Protein AF-Q9L3A5-F1 (afdb_monomer)

Mean predicted aligned error: 2.9 Å

Secondary structure (DSSP, 8-state):
-HHHHHHTTSHHHHHHHHH-HHHHHHTS---HHHHHHHHTT-HHHHHHTT--HHHHHHHHHHTT--HHHHHHGGGTS-HHHHHHHHHTT----TT-S-GGG--

pLDDT: mean 96.57, std 5.43, range [59.84, 98.88]

Sequence (103 aa):
MNQFAMSLMKAENRERWKADERAYIDEWPMSEAQKQAILDRDYNRCLDLGGNIYFLAKVFSTDGLSFLQAVGTMTGMTPEDYQAMMIAGGRSPQGVRSIREKR

Nearest PDB structures (foldseek):
  1bou-assembly1_C  TM=9.937E-01  e=1.023E-09  Sphingomonas paucimobilis
  3wrc-assembly1_A  TM=9.319E-01  e=1.684E-02  Sphingomonas paucimobilis
  3wpm-assembly1_A  TM=8.755E-01  e=1.084E-02  Sphingobium sp. SYK-6
  3wrb-assembly1_A  TM=9.226E-01  e=1.779E-02  Sphingomonas paucimobilis
  3wrc-assembly1_B  TM=9.234E-01  e=3.085E-02  Sphingomonas paucimobilis

Solvent-accessible surface area (backbone atoms only — not comparable to full-atom values): 6187 Å² total; per-residue (Å²): 92,47,69,61,25,54,51,41,75,40,68,72,46,41,54,49,34,73,75,38,53,68,68,50,55,67,76,45,99,55,55,68,70,56,51,49,23,59,74,72,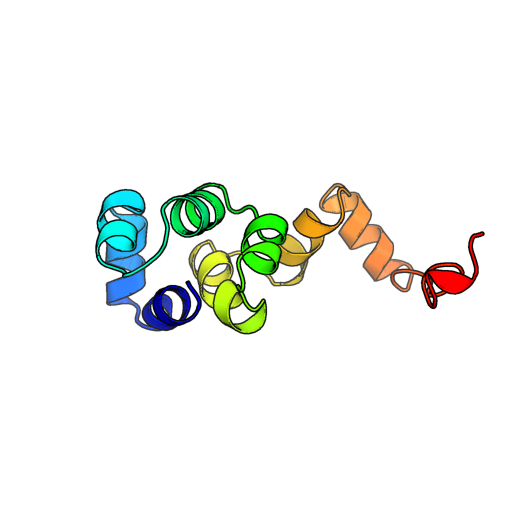64,36,60,59,57,30,41,77,70,72,38,45,70,82,32,48,45,34,50,46,46,70,74,70,44,51,70,67,65,60,57,33,64,66,68,79,48,54,69,66,58,42,52,52,39,51,75,76,74,42,85,73,66,76,93,70,78,52,83,87,70,75,123

Foldseek 3Di:
DLVLLVQLVDPVLLVVCVVPVLVSCVVDPDDPQCSVCLVVLVVVSNVVRVHDVVSCVSSVVSVVDDPLQSVVVNPPDDSVVSVVCVVVPHDDCPPPVDPVVVD

Structure (mmCIF, N/CA/C/O backbone):
data_AF-Q9L3A5-F1
#
_entry.id   AF-Q9L3A5-F1
#
loop_
_atom_site.group_PDB
_atom_site.id
_atom_site.type_symbol
_atom_site.label_atom_id
_atom_site.label_alt_id
_atom_site.label_comp_id
_atom_site.label_asym_id
_atom_site.label_entity_id
_atom_site.label_seq_id
_atom_site.pdbx_PDB_ins_code
_atom_site.Cartn_x
_atom_site.Cartn_y
_atom_site.Cartn_z
_atom_site.occupancy
_atom_site.B_iso_or_equiv
_atom_site.auth_seq_id
_atom_site.auth_comp_id
_atom_site.auth_asym_id
_atom_site.auth_atom_id
_atom_site.pdbx_PDB_model_num
ATOM 1 N N . MET A 1 1 ? -5.145 6.921 5.686 1.00 97.50 1 MET A N 1
ATOM 2 C CA . MET A 1 1 ? -4.331 5.743 5.312 1.00 97.50 1 MET A CA 1
ATOM 3 C C . MET A 1 1 ? -2.977 5.713 6.014 1.00 97.50 1 MET A C 1
ATOM 5 O O . MET A 1 1 ? -2.752 4.814 6.807 1.00 97.50 1 MET A O 1
ATOM 9 N N . ASN A 1 2 ? -2.087 6.689 5.792 1.00 98.62 2 ASN A N 1
ATOM 10 C CA . ASN A 1 2 ? -0.739 6.673 6.391 1.00 98.62 2 ASN A CA 1
ATOM 11 C C . ASN A 1 2 ? -0.757 6.580 7.934 1.00 98.62 2 ASN A C 1
ATOM 13 O O . ASN A 1 2 ? -0.045 5.761 8.506 1.00 98.62 2 ASN A O 1
ATOM 17 N N . GLN A 1 3 ? -1.631 7.339 8.607 1.00 98.62 3 GLN A N 1
ATOM 18 C CA . GLN A 1 3 ? -1.782 7.264 10.070 1.00 98.62 3 GLN A CA 1
ATOM 19 C C . GLN A 1 3 ? -2.348 5.923 10.565 1.00 98.62 3 GLN A C 1
ATOM 21 O O . GLN A 1 3 ? -1.891 5.437 11.595 1.00 98.62 3 GLN A O 1
ATOM 26 N N . PHE A 1 4 ? -3.267 5.303 9.814 1.00 98.75 4 PHE A N 1
ATOM 27 C CA . PHE A 1 4 ? -3.707 3.927 10.076 1.00 98.75 4 PHE A CA 1
ATOM 28 C C . PHE A 1 4 ? -2.504 2.978 10.030 1.00 98.75 4 PHE A C 1
ATOM 30 O O . PHE A 1 4 ? -2.251 2.259 10.984 1.00 98.75 4 PHE A O 1
ATOM 37 N N . ALA A 1 5 ? -1.673 3.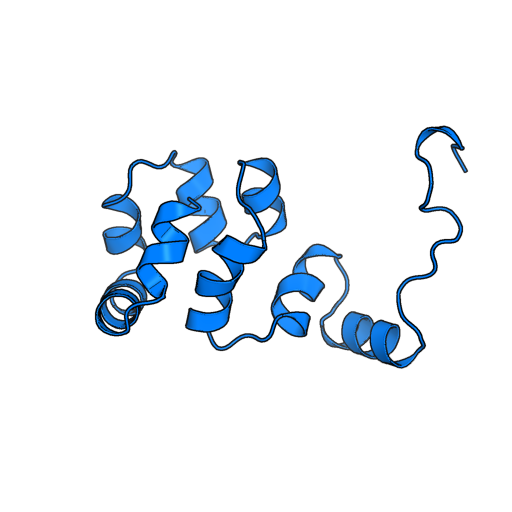052 8.987 1.00 98.75 5 ALA A N 1
ATOM 38 C CA . ALA A 1 5 ? -0.512 2.173 8.883 1.00 98.75 5 ALA A CA 1
ATOM 39 C C . ALA A 1 5 ? 0.491 2.375 10.043 1.00 98.75 5 ALA A C 1
ATOM 41 O O . ALA A 1 5 ? 1.099 1.414 10.505 1.00 98.75 5 ALA A O 1
ATOM 42 N N . MET A 1 6 ? 0.641 3.598 10.574 1.00 98.75 6 MET A N 1
ATOM 43 C CA . MET A 1 6 ? 1.463 3.842 11.774 1.00 98.75 6 MET A CA 1
ATOM 44 C C . MET A 1 6 ? 0.920 3.167 13.032 1.00 98.75 6 MET A C 1
ATOM 46 O O . MET A 1 6 ? 1.712 2.812 13.907 1.00 98.75 6 MET A O 1
ATOM 50 N N . SER A 1 7 ? -0.396 2.972 13.149 1.00 98.81 7 SER A N 1
ATOM 51 C CA . SER A 1 7 ? -0.974 2.322 14.327 1.00 98.81 7 SER A CA 1
ATOM 52 C C . SER A 1 7 ? -0.445 0.896 14.500 1.00 98.81 7 SER A C 1
ATOM 54 O O . SER A 1 7 ? -0.226 0.462 15.633 1.00 98.81 7 SER A O 1
ATOM 56 N N . LEU A 1 8 ? -0.141 0.215 13.391 1.00 98.81 8 LEU A N 1
ATOM 57 C CA . LEU A 1 8 ? 0.345 -1.166 13.347 1.00 98.81 8 LEU A CA 1
ATOM 58 C C . LEU A 1 8 ? 1.789 -1.336 13.862 1.00 98.81 8 LEU A C 1
ATOM 60 O O . LEU A 1 8 ? 2.292 -2.455 13.977 1.00 98.81 8 LEU A O 1
ATOM 64 N N . MET A 1 9 ? 2.471 -0.251 14.243 1.00 98.56 9 MET A N 1
ATOM 65 C CA . MET A 1 9 ? 3.742 -0.352 14.973 1.00 98.56 9 MET A CA 1
ATOM 66 C C . MET A 1 9 ? 3.571 -1.007 16.353 1.00 98.56 9 MET A C 1
ATOM 68 O O . MET A 1 9 ? 4.488 -1.680 16.829 1.00 98.56 9 MET A O 1
ATOM 72 N N . LYS A 1 10 ? 2.400 -0.856 16.985 1.00 98.75 10 LYS A N 1
ATOM 73 C CA . LYS A 1 10 ? 2.084 -1.467 18.285 1.00 98.75 10 LYS A CA 1
ATOM 74 C C . LYS A 1 10 ? 1.586 -2.900 18.110 1.00 98.75 10 LYS A C 1
ATOM 76 O O . LYS A 1 10 ? 0.797 -3.159 17.205 1.00 98.75 10 LYS A O 1
ATOM 81 N N . ALA A 1 11 ? 2.025 -3.820 18.970 1.00 98.69 11 ALA A N 1
ATOM 82 C CA . ALA A 1 11 ? 1.672 -5.236 18.850 1.00 98.69 11 ALA A CA 1
ATOM 83 C C . ALA A 1 11 ? 0.171 -5.461 19.044 1.00 98.69 11 ALA A C 1
ATOM 85 O O . ALA A 1 11 ? -0.468 -6.083 18.206 1.00 98.69 11 ALA A O 1
ATOM 86 N N . GLU A 1 12 ? -0.405 -4.841 20.069 1.00 98.69 12 GLU A N 1
ATOM 87 C CA . GLU A 1 12 ? -1.836 -4.920 20.390 1.00 98.69 12 GLU A CA 1
ATOM 88 C C . GLU A 1 12 ? -2.727 -4.477 19.214 1.00 98.69 12 GLU A C 1
ATOM 90 O O . GLU A 1 12 ? -3.786 -5.048 18.965 1.00 98.69 12 GLU A O 1
ATOM 95 N N . ASN A 1 13 ? -2.281 -3.474 18.452 1.00 98.81 13 ASN A N 1
ATOM 96 C CA . ASN A 1 13 ? -2.990 -3.004 17.264 1.00 98.81 13 ASN A CA 1
ATOM 97 C C . ASN A 1 13 ? -2.911 -3.999 16.105 1.00 98.81 13 ASN A C 1
ATOM 99 O O . ASN A 1 13 ? -3.884 -4.127 15.370 1.00 98.81 13 ASN A O 1
ATOM 103 N N . ARG A 1 14 ? -1.787 -4.711 15.948 1.00 98.88 14 ARG A N 1
ATOM 104 C CA . ARG A 1 14 ? -1.660 -5.775 14.942 1.00 98.88 14 ARG A CA 1
ATOM 105 C C . ARG A 1 14 ? -2.567 -6.954 15.258 1.00 98.88 14 ARG A C 1
ATOM 107 O O . ARG A 1 14 ? -3.183 -7.481 14.342 1.00 98.88 14 ARG A O 1
ATOM 114 N N . GLU A 1 15 ? -2.682 -7.332 16.528 1.00 98.75 15 GLU A N 1
ATOM 115 C CA . GLU A 1 15 ? -3.599 -8.398 16.943 1.00 98.75 15 GLU A CA 1
ATOM 116 C C . GLU A 1 15 ? -5.056 -8.013 16.661 1.00 98.75 15 GLU A C 1
ATOM 118 O O . GLU A 1 15 ? -5.790 -8.788 16.054 1.00 98.75 15 GLU A O 1
ATOM 123 N N . ARG A 1 16 ? -5.464 -6.781 17.004 1.00 98.69 16 ARG A N 1
ATOM 124 C CA . ARG A 1 16 ? -6.808 -6.272 16.673 1.00 98.69 16 ARG A CA 1
ATOM 125 C C . ARG A 1 16 ? -7.057 -6.209 15.165 1.00 98.69 16 ARG A C 1
ATOM 127 O O . ARG A 1 16 ? -8.121 -6.621 14.721 1.00 98.69 16 ARG A O 1
ATOM 134 N N . TRP A 1 17 ? -6.079 -5.721 14.399 1.00 98.69 17 TRP A N 1
ATOM 135 C CA . TRP A 1 17 ? -6.126 -5.684 12.935 1.00 98.69 17 TRP A CA 1
ATOM 136 C C . TRP A 1 17 ? -6.352 -7.078 12.348 1.00 98.69 17 TRP A C 1
ATOM 138 O O . TRP A 1 17 ? -7.269 -7.268 11.565 1.00 98.69 17 TRP A O 1
ATOM 148 N N . LYS A 1 18 ? -5.559 -8.068 12.770 1.00 98.56 18 LYS A N 1
ATOM 149 C CA . LYS A 1 18 ? -5.652 -9.445 12.263 1.00 98.56 18 LYS A CA 1
ATOM 150 C C . LYS A 1 18 ? -6.911 -10.182 12.712 1.00 98.56 18 LYS A C 1
ATOM 152 O O . LYS A 1 18 ? -7.311 -11.131 12.045 1.00 98.56 18 LYS A O 1
ATOM 157 N N . ALA A 1 19 ? -7.505 -9.787 13.836 1.00 98.69 19 ALA A N 1
ATOM 158 C CA . ALA A 1 19 ? -8.747 -10.379 14.318 1.00 98.69 19 ALA A CA 1
ATOM 159 C C . ALA A 1 19 ? -9.942 -10.006 13.427 1.00 98.69 19 ALA A C 1
ATOM 161 O O . ALA A 1 19 ? -10.777 -10.863 13.147 1.00 98.69 19 ALA A O 1
ATOM 162 N N . ASP A 1 20 ? -10.010 -8.750 12.977 1.00 98.75 20 ASP A N 1
ATOM 163 C CA . ASP A 1 20 ? -11.006 -8.267 12.018 1.00 98.75 20 ASP A CA 1
ATOM 164 C C . ASP A 1 20 ? -10.486 -7.004 11.311 1.00 98.75 20 ASP A C 1
ATOM 166 O O . ASP A 1 20 ? -10.563 -5.884 11.831 1.00 98.75 20 ASP A O 1
ATOM 170 N N . GLU A 1 21 ? -9.947 -7.190 10.104 1.00 98.56 21 GLU A N 1
ATOM 171 C CA . GLU A 1 21 ? -9.362 -6.096 9.326 1.00 98.56 21 GLU A CA 1
ATOM 172 C C . GLU A 1 21 ? -10.409 -5.038 8.969 1.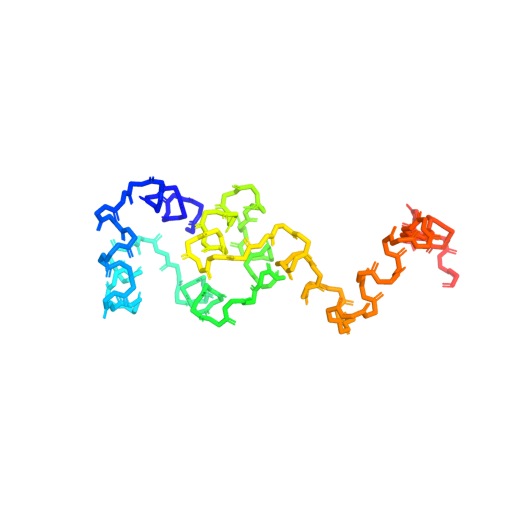00 98.56 21 GLU A C 1
ATOM 174 O O . GLU A 1 21 ? -10.140 -3.833 9.024 1.00 98.56 21 GLU A O 1
ATOM 179 N N . ARG A 1 22 ? -11.629 -5.467 8.624 1.00 98.50 22 ARG A N 1
ATOM 180 C CA . ARG A 1 22 ? -12.667 -4.536 8.189 1.00 98.50 22 ARG A CA 1
ATOM 181 C C . ARG A 1 22 ? -13.138 -3.678 9.355 1.00 98.50 22 ARG A C 1
ATOM 183 O O . ARG A 1 22 ? -13.184 -2.456 9.216 1.00 98.50 22 ARG A O 1
ATOM 190 N N . ALA A 1 23 ? -13.418 -4.289 10.504 1.00 98.69 23 ALA A N 1
ATOM 191 C CA . ALA A 1 23 ? -13.815 -3.544 11.693 1.00 98.69 23 ALA A CA 1
ATOM 192 C C . ALA A 1 23 ? -12.719 -2.563 12.131 1.00 98.69 23 ALA A C 1
ATOM 194 O O . ALA A 1 23 ? -13.006 -1.396 12.396 1.00 98.69 23 ALA A O 1
ATOM 195 N N . TYR A 1 24 ? -11.454 -2.995 12.141 1.00 98.81 24 TYR A N 1
ATOM 196 C CA . TYR A 1 24 ? -10.353 -2.142 12.582 1.00 98.81 24 TYR A CA 1
ATOM 197 C C . TYR A 1 24 ? -10.104 -0.957 11.637 1.00 98.81 24 TYR A C 1
ATOM 199 O O . TYR A 1 24 ? -9.847 0.149 12.113 1.00 98.81 24 TYR A O 1
ATOM 207 N N . ILE A 1 25 ? -10.168 -1.138 10.308 1.00 98.50 25 ILE A N 1
ATOM 208 C CA . ILE A 1 25 ? -9.957 -0.020 9.367 1.00 98.50 25 ILE A CA 1
ATOM 209 C C . ILE A 1 25 ? -11.126 0.967 9.346 1.00 98.50 25 ILE A C 1
ATOM 211 O O . ILE A 1 25 ? -10.918 2.145 9.042 1.00 98.50 25 ILE A O 1
ATOM 215 N N . ASP A 1 26 ? -12.335 0.518 9.691 1.00 98.56 26 ASP A N 1
ATOM 216 C CA . ASP A 1 26 ? -13.522 1.370 9.780 1.00 98.56 26 ASP A CA 1
ATOM 217 C C . ASP A 1 26 ? -13.460 2.363 10.958 1.00 98.56 26 ASP A C 1
ATOM 219 O O . ASP A 1 26 ? -14.118 3.402 10.907 1.00 98.56 26 ASP A O 1
ATOM 223 N N . GLU A 1 27 ? -12.590 2.133 11.949 1.00 98.50 27 GLU A N 1
ATOM 224 C CA . GLU A 1 27 ? -12.289 3.090 13.030 1.00 98.50 27 GLU A CA 1
ATOM 225 C C . GLU A 1 27 ? -11.499 4.327 12.551 1.00 98.50 27 GLU A C 1
ATOM 227 O O . GLU A 1 27 ? -11.370 5.311 13.285 1.00 98.50 27 GLU A O 1
ATOM 232 N N . TRP A 1 28 ? -10.948 4.304 11.331 1.00 98.50 28 TRP A N 1
ATOM 233 C CA . TRP A 1 28 ? -10.081 5.365 10.816 1.00 98.50 28 TRP A CA 1
ATOM 234 C C . TRP A 1 28 ? -10.804 6.288 9.825 1.00 98.50 28 TRP A C 1
ATOM 236 O O . TRP A 1 28 ? -11.530 5.813 8.948 1.00 98.50 28 TRP A O 1
ATOM 246 N N . PRO A 1 29 ? -10.549 7.614 9.871 1.00 98.00 29 PRO A N 1
ATOM 247 C CA . PRO A 1 29 ? -11.141 8.578 8.945 1.00 98.00 29 PRO A CA 1
ATOM 248 C C . PRO A 1 29 ? -10.483 8.469 7.559 1.00 98.00 29 PRO A C 1
ATOM 250 O O . PRO A 1 29 ? -9.567 9.214 7.207 1.00 98.00 29 PRO A O 1
ATOM 253 N N . M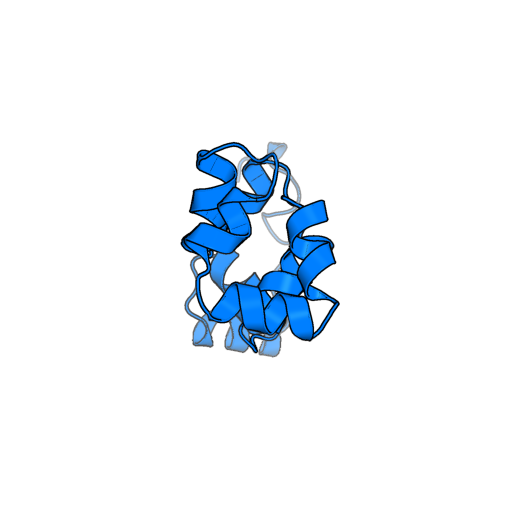ET A 1 30 ? -10.918 7.482 6.781 1.00 98.19 30 MET A N 1
ATOM 254 C CA . MET A 1 30 ? -10.428 7.142 5.445 1.00 98.19 30 MET A CA 1
ATOM 255 C C . MET A 1 30 ? -11.602 7.008 4.483 1.00 98.19 30 MET A C 1
ATOM 257 O O . MET A 1 30 ? -12.689 6.600 4.887 1.00 98.19 30 MET A O 1
ATOM 261 N N . SER A 1 31 ? -11.389 7.320 3.203 1.00 98.62 31 SER A N 1
ATOM 262 C CA . SER A 1 31 ? -12.412 7.039 2.192 1.00 98.62 31 SER A CA 1
ATOM 263 C C . SER A 1 31 ? -12.553 5.532 1.973 1.00 98.62 31 SER A C 1
ATOM 265 O O . SER A 1 31 ? -11.586 4.786 2.134 1.00 98.62 31 SER A O 1
ATOM 267 N N . GLU A 1 32 ? -13.726 5.075 1.537 1.00 98.62 32 GLU A N 1
ATOM 268 C CA . GLU A 1 32 ? -13.946 3.651 1.239 1.00 98.62 32 GLU A CA 1
ATOM 269 C C . GLU A 1 32 ? -12.956 3.115 0.199 1.00 98.62 32 GLU A C 1
ATOM 271 O O . GLU A 1 32 ? -12.431 2.019 0.358 1.00 98.62 32 GLU A O 1
ATOM 276 N N . ALA A 1 33 ? -12.594 3.922 -0.805 1.00 98.69 33 ALA A N 1
ATOM 277 C CA . ALA A 1 33 ? -11.569 3.549 -1.780 1.00 98.69 33 ALA A CA 1
ATOM 278 C C . ALA A 1 33 ? -10.195 3.307 -1.128 1.00 98.69 33 ALA A C 1
ATOM 280 O O . ALA A 1 33 ? -9.488 2.378 -1.507 1.00 98.69 33 ALA A O 1
ATOM 281 N N . GLN A 1 34 ? -9.812 4.127 -0.143 1.00 98.81 34 GLN A N 1
ATOM 282 C CA . GLN A 1 34 ? -8.563 3.940 0.593 1.00 98.81 34 GLN A CA 1
ATOM 283 C C . GLN A 1 34 ? -8.610 2.693 1.476 1.00 98.81 34 GLN A C 1
ATOM 285 O O . GLN A 1 34 ? -7.618 1.974 1.562 1.00 98.81 34 GLN A O 1
ATOM 290 N N . LYS A 1 35 ? -9.739 2.440 2.145 1.00 98.75 35 LYS A N 1
ATOM 291 C CA . LYS A 1 35 ? -9.904 1.245 2.978 1.00 98.75 35 LYS A CA 1
ATOM 292 C C . LYS A 1 35 ? -9.831 -0.022 2.133 1.00 98.75 35 LYS A C 1
ATOM 294 O O . LYS A 1 35 ? -9.058 -0.919 2.450 1.00 98.75 35 LYS A O 1
ATOM 299 N N . GLN A 1 36 ? -10.565 -0.050 1.023 1.00 98.88 36 GLN A N 1
ATOM 300 C CA . GLN A 1 36 ? -10.604 -1.196 0.122 1.00 98.88 36 GLN A CA 1
ATOM 301 C C . GLN A 1 36 ? -9.226 -1.497 -0.479 1.00 98.88 36 GLN A C 1
ATOM 303 O O . GLN A 1 36 ? -8.801 -2.643 -0.455 1.00 98.88 36 GLN A O 1
ATOM 308 N N . ALA A 1 37 ? -8.469 -0.475 -0.896 1.00 98.75 37 ALA A N 1
ATOM 309 C CA . ALA A 1 37 ? -7.111 -0.673 -1.414 1.00 98.75 37 ALA A CA 1
ATOM 310 C C . ALA A 1 37 ? -6.163 -1.349 -0.399 1.00 98.75 37 ALA A C 1
ATOM 312 O O . ALA A 1 37 ? -5.312 -2.148 -0.785 1.00 98.75 37 ALA A O 1
ATOM 313 N N . ILE A 1 38 ? -6.314 -1.055 0.899 1.00 98.62 38 ILE A N 1
ATOM 314 C CA . ILE A 1 38 ? -5.552 -1.723 1.965 1.00 98.62 38 ILE A CA 1
ATOM 315 C C . ILE A 1 38 ? -6.024 -3.166 2.154 1.00 98.62 38 ILE A C 1
ATOM 317 O O . ILE A 1 38 ? -5.189 -4.062 2.258 1.00 98.62 38 ILE A O 1
ATOM 321 N N . LEU A 1 39 ? -7.338 -3.400 2.197 1.00 98.62 39 LEU A N 1
ATOM 322 C CA . LEU A 1 39 ? -7.907 -4.742 2.361 1.00 98.62 39 LEU A CA 1
ATOM 323 C C . LEU A 1 39 ? -7.493 -5.670 1.209 1.00 98.62 39 LEU A C 1
ATOM 325 O O . LEU A 1 39 ? -7.068 -6.793 1.456 1.00 98.62 39 LEU A O 1
ATOM 329 N N . ASP A 1 40 ? -7.489 -5.158 -0.021 1.00 98.56 40 ASP A N 1
ATOM 330 C CA . ASP A 1 40 ? -7.082 -5.900 -1.221 1.00 98.56 40 ASP A CA 1
ATOM 331 C C . ASP A 1 40 ? -5.558 -6.038 -1.366 1.00 98.56 40 ASP A C 1
ATOM 333 O O . ASP A 1 40 ? -5.078 -6.710 -2.278 1.00 98.56 40 ASP A O 1
ATOM 337 N N . ARG A 1 41 ? -4.781 -5.379 -0.493 1.00 98.25 41 ARG A N 1
ATOM 338 C CA . ARG A 1 41 ? -3.314 -5.281 -0.584 1.00 98.25 41 ARG A CA 1
ATOM 339 C C . ARG A 1 41 ? -2.828 -4.745 -1.940 1.00 98.25 41 ARG A C 1
ATOM 341 O O . ARG A 1 41 ? -1.708 -5.026 -2.367 1.00 98.25 41 ARG A O 1
ATOM 348 N N . ASP A 1 42 ? -3.635 -3.904 -2.588 1.00 98.31 42 ASP A N 1
ATOM 349 C CA . ASP A 1 42 ? -3.266 -3.208 -3.820 1.00 98.31 42 ASP A CA 1
ATOM 350 C C . ASP A 1 42 ? -2.433 -1.965 -3.479 1.00 98.31 42 ASP A C 1
ATOM 352 O O . ASP A 1 42 ? -2.937 -0.851 -3.280 1.00 98.31 42 ASP A O 1
ATOM 356 N N . TYR A 1 43 ? -1.119 -2.162 -3.373 1.00 98.31 43 TYR A N 1
ATOM 357 C CA . TYR A 1 43 ? -0.199 -1.088 -3.011 1.00 98.31 43 TYR A CA 1
ATOM 358 C C . TYR A 1 43 ? -0.074 -0.012 -4.093 1.00 98.31 43 TYR A C 1
ATOM 360 O O . TYR A 1 43 ? 0.102 1.151 -3.733 1.00 98.31 43 TYR A O 1
ATOM 368 N N . ASN A 1 44 ? -0.242 -0.341 -5.380 1.00 98.38 44 ASN A N 1
ATOM 369 C CA . ASN A 1 44 ? -0.283 0.672 -6.440 1.00 98.38 44 ASN A CA 1
ATOM 370 C C . ASN A 1 44 ? -1.488 1.595 -6.240 1.00 98.38 44 ASN A C 1
ATOM 372 O O . ASN A 1 44 ? -1.335 2.818 -6.195 1.00 98.38 44 ASN A O 1
ATOM 376 N N . ARG A 1 45 ? -2.669 1.020 -5.991 1.00 98.50 45 ARG A N 1
ATOM 377 C CA . ARG A 1 45 ? -3.870 1.802 -5.691 1.00 98.50 45 ARG A CA 1
ATOM 378 C C . ARG A 1 45 ? -3.736 2.600 -4.399 1.00 98.50 45 ARG A C 1
ATOM 380 O O . ARG A 1 45 ? -4.214 3.731 -4.328 1.00 98.50 45 ARG A O 1
ATOM 387 N N . CYS A 1 46 ? -3.070 2.055 -3.382 1.00 98.50 46 CYS A N 1
ATOM 388 C CA . CYS A 1 46 ? -2.773 2.803 -2.163 1.00 98.50 46 CYS A CA 1
ATOM 389 C C . CYS A 1 46 ? -1.920 4.047 -2.451 1.00 98.50 46 CYS A C 1
ATOM 391 O O . CYS A 1 46 ? -2.225 5.113 -1.914 1.00 98.50 46 CYS A O 1
ATOM 393 N N . LEU A 1 47 ? -0.884 3.935 -3.292 1.00 98.44 47 LEU A N 1
ATOM 394 C CA . LEU A 1 47 ? -0.033 5.065 -3.683 1.00 98.44 47 LEU A CA 1
ATOM 395 C C . LEU A 1 47 ? -0.824 6.122 -4.470 1.00 98.44 47 LEU A C 1
ATOM 397 O O . LEU A 1 47 ? -0.753 7.302 -4.124 1.00 98.44 47 LEU A O 1
ATOM 401 N N . ASP A 1 48 ? -1.650 5.707 -5.436 1.00 98.56 48 ASP A N 1
ATOM 402 C CA . ASP A 1 48 ? -2.535 6.609 -6.193 1.00 98.56 48 ASP A CA 1
ATOM 403 C C . ASP A 1 48 ? -3.495 7.395 -5.284 1.00 98.56 48 ASP A C 1
ATOM 405 O O . ASP A 1 48 ? -3.836 8.546 -5.556 1.00 98.56 48 ASP A O 1
ATOM 409 N N . LEU A 1 49 ? -3.931 6.783 -4.177 1.00 98.62 49 LEU A N 1
ATOM 410 C CA . LEU A 1 49 ? -4.854 7.375 -3.204 1.00 98.62 49 LEU A CA 1
ATOM 411 C C . LEU A 1 49 ? -4.152 8.162 -2.077 1.00 98.62 49 LEU A C 1
ATOM 413 O O . LEU A 1 49 ? -4.780 8.475 -1.056 1.00 98.62 49 LEU A O 1
ATOM 417 N N . GLY A 1 50 ? -2.866 8.491 -2.249 1.00 98.44 50 GLY A N 1
ATOM 418 C CA . GLY A 1 50 ? -2.078 9.323 -1.329 1.00 98.44 50 GLY A CA 1
ATOM 419 C C . GLY A 1 50 ? -1.352 8.550 -0.221 1.00 98.44 50 GLY A C 1
ATOM 420 O O . GLY A 1 50 ? -0.850 9.144 0.742 1.00 98.44 50 GLY A O 1
ATOM 421 N N . GLY A 1 51 ? -1.303 7.224 -0.322 1.00 98.44 51 GLY A N 1
ATOM 422 C CA . GLY A 1 51 ? -0.461 6.378 0.511 1.00 98.44 51 GLY A CA 1
ATOM 423 C C . GLY A 1 51 ? 1.022 6.627 0.239 1.00 98.44 51 GLY A C 1
ATOM 424 O O . GLY A 1 51 ? 1.431 6.954 -0.870 1.00 98.44 51 GLY A O 1
ATOM 425 N N . ASN A 1 52 ? 1.851 6.467 1.265 1.00 98.50 52 ASN A N 1
ATOM 426 C CA . ASN A 1 52 ? 3.302 6.521 1.131 1.00 98.50 52 ASN A CA 1
ATOM 427 C C . ASN A 1 52 ? 3.901 5.156 1.479 1.00 98.50 52 ASN A C 1
ATOM 429 O O . ASN A 1 52 ? 3.588 4.592 2.528 1.00 98.50 52 ASN A O 1
ATOM 433 N N . ILE A 1 53 ? 4.798 4.645 0.632 1.00 98.19 53 ILE A N 1
ATOM 434 C CA . ILE A 1 53 ? 5.333 3.285 0.768 1.00 98.19 53 ILE A CA 1
ATOM 435 C C . ILE A 1 53 ? 6.000 3.018 2.127 1.00 98.19 53 ILE A C 1
ATOM 437 O O . ILE A 1 53 ? 5.849 1.932 2.679 1.00 98.19 53 ILE A O 1
ATOM 441 N N . TYR A 1 54 ? 6.659 4.008 2.738 1.00 98.31 54 TYR A N 1
ATOM 442 C CA . TYR A 1 54 ? 7.281 3.838 4.055 1.00 98.31 54 TYR A CA 1
ATOM 443 C C . TYR A 1 54 ? 6.253 3.683 5.174 1.00 98.31 54 TYR A C 1
ATOM 445 O O . TYR A 1 54 ? 6.531 3.037 6.184 1.00 98.31 54 TYR A O 1
ATOM 453 N N . PHE A 1 55 ? 5.067 4.269 5.019 1.00 98.75 55 PHE A N 1
ATOM 454 C CA . PHE A 1 55 ? 3.948 4.066 5.933 1.00 98.75 55 PHE A CA 1
ATOM 455 C C . PHE A 1 55 ? 3.309 2.704 5.686 1.00 98.75 55 PHE A C 1
ATOM 457 O O . PHE A 1 55 ? 3.203 1.916 6.624 1.00 98.75 55 PHE A O 1
ATOM 464 N N . LEU A 1 56 ? 2.995 2.396 4.424 1.00 98.56 56 LEU A N 1
ATOM 465 C CA . LEU A 1 56 ? 2.416 1.117 3.999 1.00 98.56 56 LEU A CA 1
ATOM 466 C C . LEU A 1 56 ? 3.290 -0.086 4.366 1.00 98.56 56 LEU A C 1
ATOM 468 O O . LEU A 1 56 ? 2.759 -1.170 4.584 1.00 98.56 56 LEU A O 1
ATOM 472 N N . ALA A 1 57 ? 4.595 0.119 4.560 1.00 98.50 57 ALA A N 1
ATOM 473 C CA . ALA A 1 57 ? 5.491 -0.909 5.068 1.00 98.50 57 ALA A CA 1
ATOM 474 C C . ALA A 1 57 ? 5.041 -1.568 6.363 1.00 98.50 57 ALA A C 1
ATOM 476 O O . ALA A 1 57 ? 5.295 -2.752 6.564 1.00 98.50 57 ALA A O 1
ATOM 477 N N . LYS A 1 58 ? 4.324 -0.845 7.224 1.00 98.69 58 LYS A N 1
ATOM 478 C CA . LYS A 1 58 ? 3.789 -1.427 8.455 1.00 98.69 58 LYS A CA 1
ATOM 479 C C . LYS A 1 58 ? 2.650 -2.415 8.194 1.00 98.69 58 LYS A C 1
ATOM 481 O O . LYS A 1 58 ? 2.502 -3.347 8.976 1.00 98.69 58 LYS A O 1
ATOM 486 N N . VAL A 1 59 ? 1.901 -2.257 7.102 1.00 98.56 59 VAL A N 1
ATOM 487 C CA . VAL A 1 59 ? 0.845 -3.197 6.695 1.00 98.56 59 VAL A CA 1
ATOM 488 C C . VAL A 1 59 ? 1.483 -4.502 6.227 1.00 98.56 59 VAL A C 1
ATOM 490 O O . VAL A 1 59 ? 1.318 -5.517 6.892 1.00 98.56 59 VAL A O 1
ATOM 493 N N . PHE A 1 60 ? 2.327 -4.471 5.189 1.00 98.31 60 PHE A N 1
ATOM 494 C CA . PHE A 1 60 ? 2.946 -5.709 4.696 1.00 98.31 60 PHE A CA 1
ATOM 495 C C . PHE A 1 60 ? 3.905 -6.358 5.703 1.00 98.31 60 PHE A C 1
ATOM 497 O O . PHE A 1 60 ? 4.005 -7.579 5.748 1.00 98.31 60 PHE A O 1
ATOM 504 N N . SER A 1 61 ? 4.562 -5.582 6.574 1.00 98.50 61 SER A N 1
ATOM 505 C CA . SER A 1 61 ? 5.351 -6.166 7.674 1.00 98.50 61 SER A CA 1
ATOM 506 C C . SER A 1 61 ? 4.458 -6.848 8.714 1.00 98.50 61 SER A C 1
ATOM 508 O O . SER A 1 61 ? 4.860 -7.848 9.304 1.00 98.50 61 SER A O 1
ATOM 510 N N . THR A 1 62 ? 3.239 -6.341 8.940 1.00 98.62 62 THR A N 1
ATOM 511 C CA . THR A 1 62 ? 2.241 -7.003 9.798 1.00 98.62 62 THR A CA 1
ATOM 512 C C . THR A 1 62 ? 1.788 -8.330 9.187 1.00 98.62 62 THR A C 1
ATOM 514 O O . THR A 1 62 ? 1.600 -9.297 9.928 1.00 98.62 62 THR A O 1
ATOM 517 N N . ASP A 1 63 ? 1.721 -8.409 7.858 1.00 98.19 63 ASP A N 1
ATOM 518 C CA . ASP A 1 63 ? 1.460 -9.642 7.102 1.00 98.19 63 ASP A CA 1
ATOM 519 C C . ASP A 1 63 ? 2.681 -10.585 7.029 1.00 98.19 63 ASP A C 1
ATOM 521 O O . ASP A 1 63 ? 2.586 -11.688 6.499 1.00 98.19 63 ASP A O 1
ATOM 525 N N . GLY A 1 64 ? 3.836 -1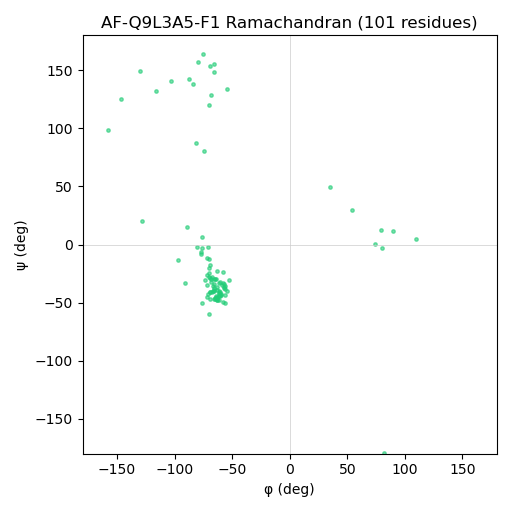0.183 7.575 1.00 97.81 64 GLY A N 1
ATOM 526 C CA . GLY A 1 64 ? 5.067 -10.981 7.565 1.00 97.81 64 GLY A CA 1
ATOM 527 C C . GLY A 1 64 ? 5.844 -10.938 6.246 1.00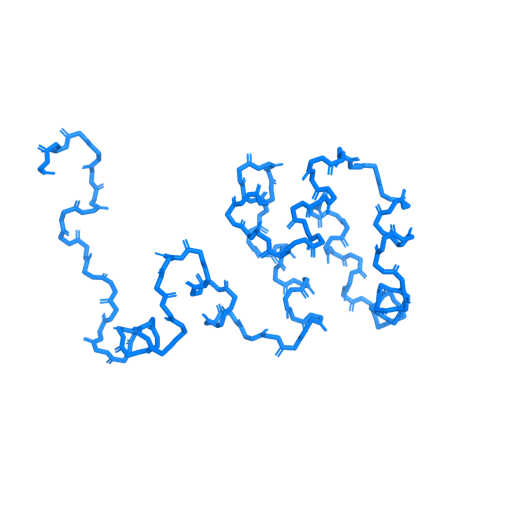 97.81 64 GLY A C 1
ATOM 528 O O . GLY A 1 64 ? 6.759 -11.735 6.049 1.00 97.81 64 GLY A O 1
ATOM 529 N N . LEU A 1 65 ? 5.507 -10.014 5.346 1.00 97.44 65 LEU A N 1
ATOM 530 C CA . LEU A 1 65 ? 6.178 -9.853 4.061 1.00 97.44 65 LEU A CA 1
ATOM 531 C C . LEU A 1 65 ? 7.392 -8.926 4.174 1.00 97.44 65 LEU A C 1
ATOM 533 O O . LEU A 1 65 ? 7.376 -7.897 4.853 1.00 97.44 65 LEU A O 1
ATOM 537 N N . SER A 1 66 ? 8.444 -9.267 3.435 1.00 96.31 66 SER A N 1
ATOM 538 C CA . SER A 1 66 ? 9.589 -8.384 3.214 1.00 96.31 66 SER A CA 1
ATOM 539 C C . SER A 1 66 ? 9.263 -7.268 2.214 1.00 96.31 66 SER A C 1
ATOM 541 O O . SER A 1 66 ? 8.330 -7.362 1.415 1.00 96.31 66 SER A O 1
ATOM 543 N N . PHE A 1 67 ? 10.107 -6.232 2.182 1.00 95.81 67 PHE A N 1
ATOM 544 C CA . PHE A 1 67 ? 10.027 -5.187 1.156 1.00 95.81 67 PHE A CA 1
ATOM 545 C C . PHE A 1 67 ? 10.142 -5.740 -0.268 1.00 95.81 67 PHE A C 1
ATOM 547 O O . PHE A 1 67 ? 9.451 -5.247 -1.152 1.00 95.81 67 PHE A O 1
ATOM 554 N N . LEU A 1 68 ? 10.987 -6.753 -0.503 1.00 94.19 68 LEU A N 1
ATOM 555 C CA . LEU A 1 68 ? 11.136 -7.359 -1.830 1.00 94.19 68 LEU A CA 1
ATOM 556 C C . LEU A 1 68 ? 9.808 -7.967 -2.298 1.00 94.19 68 LEU A C 1
ATOM 558 O O . LEU A 1 68 ? 9.378 -7.701 -3.416 1.00 94.19 68 LEU A O 1
ATOM 562 N N . GLN A 1 69 ? 9.155 -8.738 -1.423 1.00 94.19 69 GLN A N 1
ATOM 563 C CA . GLN A 1 69 ? 7.882 -9.394 -1.723 1.00 94.19 69 GLN A CA 1
ATOM 564 C C . GLN A 1 69 ? 6.770 -8.370 -1.959 1.00 94.19 69 GLN A C 1
ATOM 566 O O . GLN A 1 69 ? 6.063 -8.473 -2.953 1.00 94.19 69 GLN A O 1
ATOM 571 N N . ALA A 1 70 ? 6.648 -7.358 -1.094 1.00 95.00 70 ALA A N 1
ATOM 572 C CA . ALA A 1 70 ? 5.592 -6.355 -1.213 1.00 95.00 70 ALA A CA 1
ATOM 573 C C . ALA A 1 70 ? 5.791 -5.408 -2.407 1.00 95.00 70 ALA A C 1
ATOM 575 O O . ALA A 1 70 ? 4.842 -5.097 -3.114 1.00 95.00 70 ALA A O 1
ATOM 576 N N . VAL A 1 71 ? 7.019 -4.944 -2.659 1.00 91.06 71 VAL A N 1
ATOM 577 C CA . VAL A 1 71 ? 7.292 -4.030 -3.780 1.00 91.06 71 VAL A CA 1
ATOM 578 C C . VAL A 1 71 ? 7.251 -4.753 -5.123 1.00 91.06 71 VAL A C 1
ATOM 580 O O . VAL A 1 71 ? 6.836 -4.156 -6.115 1.00 91.06 71 VAL A O 1
ATOM 583 N N . GLY A 1 72 ? 7.609 -6.040 -5.158 1.00 94.56 72 GLY A N 1
ATOM 584 C CA . GLY A 1 72 ? 7.512 -6.860 -6.363 1.00 94.56 72 GLY A CA 1
ATOM 585 C C . GLY A 1 72 ? 6.098 -6.899 -6.949 1.00 94.56 72 GLY A C 1
ATOM 586 O O . GLY A 1 72 ? 5.952 -6.772 -8.167 1.00 94.56 72 GLY A O 1
ATOM 587 N N . THR A 1 73 ? 5.053 -6.952 -6.108 1.00 94.81 73 THR A N 1
ATOM 588 C CA . THR A 1 73 ? 3.649 -7.006 -6.572 1.00 94.81 73 THR A CA 1
ATOM 589 C C . THR A 1 73 ? 3.222 -5.766 -7.356 1.00 94.81 73 THR A C 1
ATOM 591 O O . THR A 1 73 ? 2.325 -5.838 -8.191 1.00 94.81 73 THR A O 1
ATOM 594 N N . MET A 1 74 ? 3.902 -4.634 -7.158 1.00 97.00 74 MET A N 1
ATOM 595 C CA . MET A 1 74 ? 3.595 -3.382 -7.849 1.00 97.00 74 MET A CA 1
ATOM 596 C C . MET A 1 74 ? 4.107 -3.341 -9.296 1.00 97.00 74 MET A C 1
ATOM 598 O O . MET A 1 74 ? 3.799 -2.403 -10.029 1.00 97.00 74 MET A O 1
ATOM 602 N N . THR A 1 75 ? 4.892 -4.335 -9.721 1.00 96.19 75 THR A N 1
ATOM 603 C CA . THR A 1 75 ? 5.559 -4.339 -11.034 1.00 96.19 75 THR A CA 1
ATOM 604 C C . THR A 1 75 ? 4.813 -5.114 -12.119 1.00 96.19 75 THR A C 1
ATOM 606 O O . THR A 1 75 ? 5.167 -4.998 -13.292 1.00 96.19 75 THR A O 1
ATOM 609 N N . GLY A 1 76 ? 3.812 -5.917 -11.741 1.00 93.06 76 GLY A N 1
ATOM 610 C CA . GLY A 1 76 ? 3.150 -6.874 -12.633 1.00 93.06 76 GLY A CA 1
ATOM 611 C C . GLY A 1 76 ? 3.979 -8.126 -12.954 1.00 93.06 76 GLY A C 1
ATOM 612 O O . GLY A 1 76 ? 3.505 -8.985 -13.692 1.00 93.06 76 GLY A O 1
ATOM 613 N N . MET A 1 77 ? 5.198 -8.247 -12.416 1.00 95.38 77 MET A N 1
ATOM 614 C CA . MET A 1 77 ? 6.005 -9.467 -12.497 1.00 95.38 77 MET A CA 1
ATOM 615 C C . MET A 1 77 ? 5.540 -10.496 -11.464 1.00 95.38 77 MET A C 1
ATOM 617 O O . MET A 1 77 ? 4.980 -10.142 -10.423 1.00 95.38 77 MET A O 1
ATOM 621 N N . THR A 1 78 ? 5.830 -11.770 -11.721 1.00 94.81 78 THR A N 1
ATOM 622 C CA . THR A 1 78 ? 5.737 -12.798 -10.679 1.00 94.81 78 THR A CA 1
ATOM 623 C C . THR A 1 78 ? 6.794 -12.540 -9.590 1.00 94.81 78 THR A C 1
ATOM 625 O O . THR A 1 78 ? 7.818 -11.897 -9.867 1.00 94.81 78 THR A O 1
ATOM 628 N N . PRO A 1 79 ? 6.587 -13.010 -8.345 1.00 91.88 79 PRO A N 1
ATOM 629 C CA . PRO A 1 79 ? 7.595 -12.897 -7.291 1.00 91.88 79 PRO A CA 1
ATOM 630 C C . PRO A 1 79 ? 8.956 -13.480 -7.694 1.00 91.88 79 PRO A C 1
ATOM 632 O O . PRO A 1 79 ? 9.994 -12.878 -7.408 1.00 91.88 79 PRO A O 1
ATOM 635 N N . GLU A 1 80 ? 8.949 -14.616 -8.391 1.00 94.62 80 GLU A N 1
ATOM 636 C CA . GLU A 1 80 ? 10.143 -15.317 -8.860 1.00 94.62 80 GLU A CA 1
ATOM 637 C C . GLU A 1 80 ? 10.895 -14.491 -9.910 1.00 94.62 80 GLU A C 1
ATOM 639 O O . GLU A 1 80 ? 12.107 -14.296 -9.784 1.00 94.62 80 GLU A O 1
ATOM 644 N N . ASP A 1 81 ? 10.184 -13.938 -10.898 1.00 96.12 81 ASP A N 1
ATOM 645 C CA . ASP A 1 81 ? 10.789 -13.114 -11.950 1.00 96.12 81 ASP A CA 1
ATOM 646 C C . ASP A 1 81 ? 11.356 -11.807 -11.387 1.00 96.12 81 ASP A C 1
ATOM 648 O O . ASP A 1 81 ? 12.451 -11.382 -11.766 1.00 96.12 81 ASP A O 1
ATOM 652 N N . TYR A 1 82 ? 10.646 -11.176 -10.445 1.00 96.69 82 TY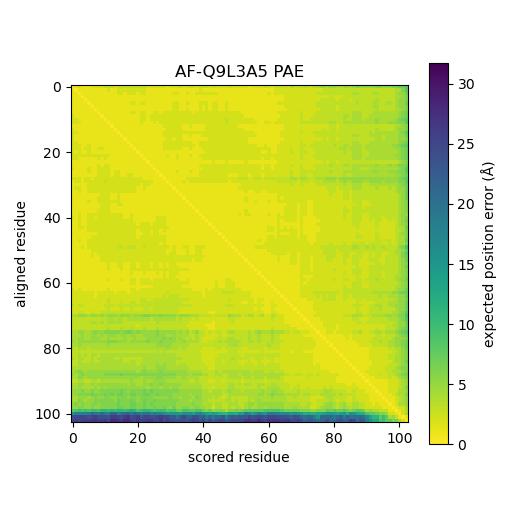R A N 1
ATOM 653 C CA . TYR A 1 82 ? 11.132 -9.966 -9.787 1.00 96.69 82 TYR A CA 1
ATOM 654 C C . TYR A 1 82 ? 12.404 -10.249 -8.979 1.00 96.69 82 TYR A C 1
ATOM 656 O O . TYR A 1 82 ? 13.380 -9.501 -9.072 1.00 96.69 82 TYR A O 1
ATOM 664 N N . GLN A 1 83 ? 12.437 -11.351 -8.224 1.00 95.81 83 GLN A N 1
ATOM 665 C CA . GLN A 1 83 ? 13.626 -11.757 -7.479 1.00 95.81 83 GLN A CA 1
ATOM 666 C C . GLN A 1 83 ? 14.801 -12.075 -8.413 1.00 95.81 83 GLN A C 1
ATOM 668 O O . GLN A 1 83 ? 15.912 -11.593 -8.177 1.00 95.81 83 GLN A O 1
ATOM 673 N N . ALA A 1 84 ? 14.562 -12.831 -9.486 1.00 96.69 84 ALA A N 1
ATOM 674 C CA . ALA A 1 84 ? 15.578 -13.145 -10.486 1.00 96.69 84 ALA A CA 1
ATOM 675 C C . ALA A 1 84 ? 16.139 -11.871 -11.139 1.00 96.69 84 ALA A C 1
ATOM 677 O O . ALA A 1 84 ? 17.356 -11.725 -11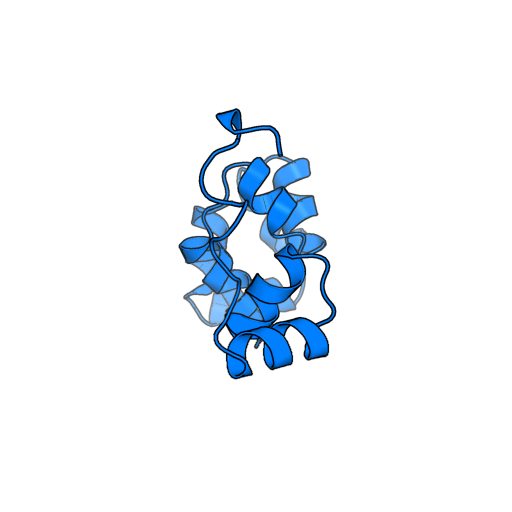.261 1.00 96.69 84 ALA A O 1
ATOM 678 N N . MET A 1 85 ? 15.276 -10.908 -11.477 1.00 96.81 85 MET A N 1
ATOM 679 C CA . MET A 1 85 ? 15.674 -9.607 -12.019 1.00 96.81 85 MET A CA 1
ATOM 680 C C . MET A 1 85 ? 16.555 -8.817 -11.042 1.00 96.81 85 MET A C 1
ATOM 682 O O . MET A 1 85 ? 17.572 -8.258 -11.452 1.00 96.81 85 MET A O 1
ATOM 686 N N . MET A 1 86 ? 16.229 -8.818 -9.745 1.00 96.69 86 MET A N 1
ATOM 687 C CA . MET A 1 86 ? 17.059 -8.166 -8.725 1.00 96.69 86 MET A CA 1
ATOM 688 C C . MET A 1 86 ? 18.432 -8.835 -8.569 1.00 96.69 86 MET A C 1
ATOM 690 O O . MET A 1 86 ? 19.434 -8.131 -8.446 1.00 96.69 86 MET A O 1
ATOM 694 N N . ILE A 1 87 ? 18.503 -10.170 -8.627 1.00 97.12 87 ILE A N 1
ATOM 695 C CA . ILE A 1 87 ? 19.770 -10.925 -8.599 1.00 97.12 87 ILE A CA 1
ATOM 696 C C . ILE A 1 87 ? 20.612 -10.634 -9.852 1.00 97.12 87 ILE A C 1
ATOM 698 O O . ILE A 1 87 ? 21.830 -10.500 -9.758 1.00 97.12 87 ILE A O 1
ATOM 702 N N . ALA A 1 88 ? 19.972 -10.478 -11.013 1.00 97.81 88 ALA A N 1
ATOM 703 C CA . ALA A 1 88 ? 20.623 -10.214 -12.298 1.00 97.81 88 ALA A CA 1
ATOM 704 C C . ALA A 1 88 ? 21.123 -8.763 -12.483 1.00 97.81 88 ALA A C 1
ATOM 706 O O . ALA A 1 88 ? 21.580 -8.408 -13.570 1.00 97.81 88 ALA A O 1
ATOM 707 N N . GLY A 1 89 ? 21.056 -7.921 -11.446 1.00 97.19 89 GLY A N 1
ATOM 708 C CA . GLY A 1 89 ? 21.542 -6.536 -11.476 1.00 97.19 89 GLY A CA 1
ATOM 709 C C . GL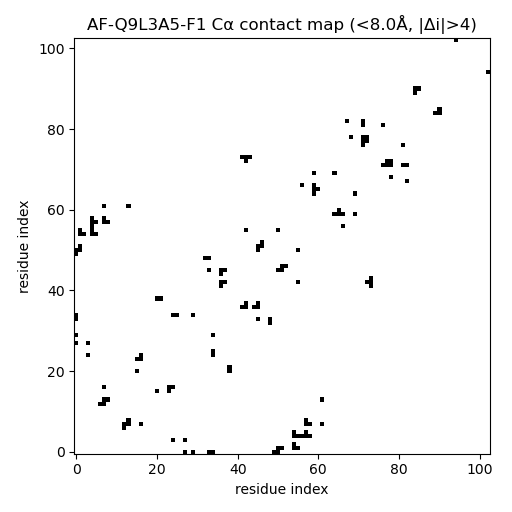Y A 1 89 ? 20.448 -5.464 -11.444 1.00 97.19 89 GLY A C 1
ATOM 710 O O . GLY A 1 89 ? 20.763 -4.276 -11.509 1.00 97.19 89 GLY A O 1
ATOM 711 N N . GLY A 1 90 ? 19.181 -5.856 -11.297 1.00 97.00 90 GLY A N 1
ATOM 712 C CA . GLY A 1 90 ? 18.052 -4.946 -11.131 1.00 97.00 90 GLY A CA 1
ATOM 713 C C . GLY A 1 90 ? 17.511 -4.362 -12.439 1.00 97.00 90 GLY A C 1
ATOM 714 O O . GLY A 1 90 ? 17.971 -4.654 -13.545 1.00 97.00 90 GLY A O 1
ATOM 715 N N . ARG A 1 91 ? 16.479 -3.518 -12.316 1.00 96.75 91 ARG A N 1
ATOM 716 C CA . ARG A 1 91 ? 15.774 -2.954 -13.471 1.00 96.75 91 ARG A CA 1
ATOM 717 C C . ARG A 1 91 ? 16.667 -1.952 -14.195 1.00 96.75 91 ARG A C 1
ATOM 719 O O . ARG A 1 91 ? 17.038 -0.918 -13.641 1.00 96.75 91 ARG A O 1
ATOM 726 N N . SER A 1 92 ? 16.945 -2.237 -15.463 1.00 96.38 92 SER A N 1
ATOM 727 C CA . SER A 1 92 ? 17.684 -1.341 -16.348 1.00 96.38 92 SER A CA 1
ATOM 728 C C . SER A 1 92 ? 17.039 0.059 -16.392 1.00 96.38 92 SER A C 1
ATOM 730 O O . SER A 1 92 ? 15.823 0.177 -16.564 1.00 96.38 92 SER A O 1
ATOM 732 N N . PRO A 1 93 ? 17.830 1.142 -16.275 1.00 95.44 93 PRO A N 1
ATOM 733 C CA . PRO A 1 93 ? 17.329 2.500 -16.438 1.00 95.44 93 PRO A CA 1
ATOM 734 C C . PRO A 1 93 ? 17.200 2.908 -17.918 1.00 95.44 93 PRO A C 1
ATOM 736 O O . PRO A 1 93 ? 16.813 4.040 -18.209 1.00 95.44 93 PRO A O 1
ATOM 739 N N . GLN A 1 94 ? 17.578 2.057 -18.876 1.00 94.62 94 GLN A N 1
ATOM 740 C CA . GLN A 1 94 ? 17.436 2.362 -20.299 1.00 94.62 94 GLN A CA 1
ATOM 741 C C . GLN A 1 94 ? 15.942 2.385 -20.681 1.00 94.62 94 GLN A C 1
ATOM 743 O O . GLN A 1 94 ? 15.197 1.469 -20.358 1.00 94.62 94 GLN A O 1
ATOM 748 N N . GLY A 1 95 ? 15.491 3.459 -21.341 1.00 93.50 95 GLY A N 1
ATOM 749 C CA . GLY A 1 95 ? 14.095 3.631 -21.782 1.00 93.50 95 GLY A CA 1
ATOM 750 C C . GLY A 1 95 ? 13.104 4.100 -20.707 1.00 93.50 95 GLY A C 1
ATOM 751 O O . GLY A 1 95 ? 11.943 4.335 -21.013 1.00 93.50 95 GLY A O 1
ATOM 752 N N . VAL A 1 96 ? 13.538 4.268 -19.454 1.00 94.31 96 VAL A N 1
ATOM 753 C CA . VAL A 1 96 ? 12.637 4.524 -18.306 1.00 94.31 96 VAL A CA 1
ATOM 754 C C . VAL A 1 96 ? 13.046 5.751 -17.489 1.00 94.31 96 VAL A C 1
ATOM 756 O O . VAL A 1 96 ? 12.677 5.892 -16.327 1.00 94.31 96 VAL A O 1
ATOM 759 N N . ARG A 1 97 ? 13.841 6.637 -18.097 1.00 94.75 97 ARG A N 1
ATOM 760 C CA . ARG A 1 97 ? 14.329 7.880 -17.476 1.00 94.75 97 ARG A CA 1
ATOM 761 C C . ARG A 1 97 ? 13.416 9.073 -17.734 1.00 94.75 97 ARG A C 1
ATOM 763 O O . ARG A 1 97 ? 13.330 9.955 -16.889 1.00 94.75 97 ARG A O 1
ATOM 770 N N . SER A 1 98 ? 12.762 9.122 -18.896 1.00 95.06 98 SER A N 1
ATOM 771 C CA . SER A 1 98 ? 11.979 10.280 -19.327 1.00 95.06 98 SER A CA 1
ATOM 772 C C . SER A 1 98 ? 10.769 9.860 -20.151 1.00 95.06 98 SER A C 1
ATOM 774 O O . SER A 1 98 ? 10.899 9.224 -21.191 1.00 95.06 98 SER A O 1
ATOM 776 N N . ILE A 1 99 ? 9.586 10.306 -19.732 1.00 93.81 99 ILE A N 1
ATOM 777 C CA . ILE A 1 99 ? 8.335 10.111 -20.483 1.00 93.81 99 ILE A CA 1
ATOM 778 C C . ILE A 1 99 ? 8.356 10.913 -21.798 1.00 93.81 99 ILE A C 1
ATOM 780 O O . ILE A 1 99 ? 7.737 10.529 -22.789 1.00 93.81 99 ILE A O 1
ATOM 784 N N . ARG A 1 100 ? 9.098 12.030 -21.841 1.00 94.06 100 ARG A N 1
ATOM 785 C CA . ARG A 1 100 ? 9.183 12.895 -23.029 1.00 94.06 100 ARG A CA 1
ATOM 786 C C . ARG A 1 100 ? 9.948 12.253 -24.184 1.00 94.06 100 ARG A C 1
ATOM 788 O O . ARG A 1 100 ? 9.772 12.685 -25.316 1.00 94.06 100 ARG A O 1
ATOM 795 N N . GLU A 1 101 ? 10.780 11.251 -23.908 1.00 84.31 101 GLU A N 1
ATOM 796 C CA . GLU A 1 101 ? 11.605 10.595 -24.925 1.00 84.31 101 GLU A CA 1
ATOM 797 C C . GLU A 1 101 ? 10.797 9.701 -25.885 1.00 84.31 101 GLU A C 1
ATOM 799 O O . GLU A 1 101 ? 11.350 9.343 -26.919 1.00 84.31 101 GLU A O 1
ATOM 804 N N . LYS A 1 102 ? 9.513 9.400 -25.590 1.00 62.75 102 LYS A N 1
ATOM 805 C CA . LYS A 1 102 ? 8.545 8.672 -26.451 1.00 62.75 102 LYS A CA 1
ATOM 806 C C . LYS A 1 102 ? 9.171 7.552 -27.309 1.00 62.75 102 LYS A C 1
ATOM 808 O O . LYS A 1 102 ? 8.968 7.524 -28.522 1.00 62.75 102 LYS A O 1
ATOM 813 N N . ARG A 1 103 ? 9.960 6.673 -26.696 1.00 59.84 103 ARG A N 1
ATOM 814 C CA . ARG A 1 103 ? 10.485 5.478 -27.369 1.00 59.84 103 ARG A CA 1
ATOM 815 C C . ARG A 1 103 ? 9.513 4.322 -27.242 1.00 59.84 103 ARG A C 1
ATOM 817 O O . ARG A 1 103 ? 8.883 4.231 -26.165 1.00 59.84 103 ARG A O 1
#

Radius of gyration: 15.99 Å; Cα contacts (8 Å, |Δi|>4): 79; chains: 1; bounding box: 36×28×48 Å